Protein AF-A0A075G988-F1 (afdb_monomer_lite)

pLDDT: mean 87.22, std 14.75, range [47.44, 98.44]

Radius of gyration: 17.31 Å; chains: 1; bounding box: 49×26×54 Å

Organism: NCBI:txid1455999

Sequence (154 aa):
MVQSTDIPNKMELSAAARKSVIACVSDFACKGVKPEYGIISINLPKSISTKKITNIANGFKNACKEYDIAIIGGDTNEGKEIVFNVCIFGNSNKIVTRKGSKKGDLIFTTGPFGYTSIGLGILLGSNNKTSNFIKKICQSCNKSTSKAKIWFKK

InterPro domains:
  IPR006283 Thiamine-monophosphate kinase-like [PTHR30270] (1-131)
  IPR016188 PurM-like, N-terminal domain [PF00586] (8-90)
  IPR036921 PurM-like, N-terminal domain superfamily [G3DSA:3.30.1330.10] (1-96)
  IPR036921 PurM-like, N-terminal domain superfamily [SSF55326] (4-90)

Structure (mmCIF, N/CA/C/O backbone):
data_AF-A0A075G988-F1
#
_entry.id   AF-A0A075G988-F1
#
loop_
_atom_site.group_PDB
_atom_site.id
_atom_site.type_symbol
_atom_site.label_atom_id
_atom_site.label_alt_id
_atom_site.label_comp_id
_atom_site.label_asym_id
_atom_site.label_entity_id
_atom_site.label_seq_id
_atom_site.pdbx_PDB_ins_code
_atom_site.Cartn_x
_atom_site.Cartn_y
_atom_site.Cartn_z
_atom_site.occupancy
_atom_site.B_iso_or_equiv
_atom_site.auth_seq_id
_atom_site.auth_comp_id
_atom_site.auth_asym_id
_atom_site.auth_atom_id
_atom_site.pdbx_PDB_model_num
ATOM 1 N N . MET A 1 1 ? 1.637 7.886 -4.510 1.00 92.19 1 MET A N 1
ATOM 2 C CA . MET A 1 1 ? 3.077 7.616 -4.321 1.00 92.19 1 MET A CA 1
ATOM 3 C C . MET A 1 1 ? 3.783 7.916 -5.627 1.00 92.19 1 MET A C 1
ATOM 5 O O . MET A 1 1 ? 3.378 7.356 -6.639 1.00 92.19 1 MET A O 1
ATOM 9 N N . VAL A 1 2 ? 4.775 8.796 -5.620 1.00 96.88 2 VAL A N 1
ATOM 10 C CA . VAL A 1 2 ? 5.507 9.270 -6.804 1.00 96.88 2 VAL A CA 1
ATOM 11 C C . VAL A 1 2 ? 6.966 8.816 -6.705 1.00 96.88 2 VAL A C 1
ATOM 13 O O . VAL A 1 2 ? 7.550 8.845 -5.622 1.00 96.88 2 VAL A O 1
ATOM 16 N N . GLN A 1 3 ? 7.551 8.347 -7.810 1.00 95.69 3 GLN A N 1
ATOM 17 C CA . GLN A 1 3 ? 8.891 7.752 -7.823 1.00 95.69 3 GLN A CA 1
ATOM 18 C C . GLN A 1 3 ? 9.955 8.688 -7.258 1.00 95.69 3 GLN A C 1
ATOM 20 O O . GLN A 1 3 ? 10.698 8.288 -6.364 1.00 95.69 3 GLN A O 1
ATOM 25 N N . SER A 1 4 ? 10.015 9.916 -7.762 1.00 94.56 4 SER A N 1
ATOM 26 C CA . SER A 1 4 ? 11.025 10.908 -7.389 1.00 94.56 4 SER A CA 1
ATOM 27 C C . SER A 1 4 ? 10.966 11.338 -5.920 1.00 94.56 4 SER A C 1
ATOM 29 O O . SER A 1 4 ? 12.002 11.684 -5.356 1.00 94.56 4 SER A O 1
ATOM 31 N N . THR A 1 5 ? 9.792 11.292 -5.283 1.00 93.25 5 THR A N 1
ATOM 32 C CA . THR A 1 5 ? 9.605 11.778 -3.904 1.00 93.25 5 THR A CA 1
ATOM 33 C C . THR A 1 5 ? 9.561 10.662 -2.865 1.00 93.25 5 THR 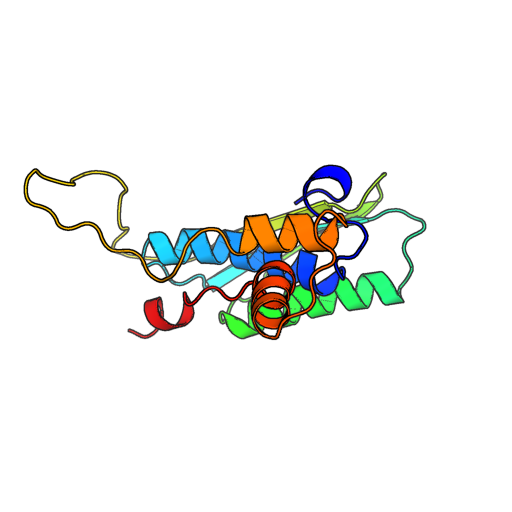A C 1
ATOM 35 O O . THR A 1 5 ? 10.080 10.824 -1.762 1.00 93.25 5 THR A O 1
ATOM 38 N N . ASP A 1 6 ? 8.949 9.521 -3.190 1.00 93.00 6 ASP A N 1
ATOM 39 C CA . ASP A 1 6 ? 8.553 8.520 -2.193 1.00 93.00 6 ASP A CA 1
ATOM 40 C C . ASP A 1 6 ? 9.318 7.193 -2.293 1.00 93.00 6 ASP A C 1
ATOM 42 O O . ASP A 1 6 ? 9.222 6.366 -1.372 1.00 93.00 6 ASP A O 1
ATOM 46 N N . ILE A 1 7 ? 10.035 6.961 -3.402 1.00 93.25 7 ILE A N 1
ATOM 47 C CA . ILE A 1 7 ? 10.700 5.690 -3.722 1.00 93.25 7 ILE A CA 1
ATOM 48 C C . ILE A 1 7 ? 12.223 5.901 -3.790 1.00 93.25 7 ILE A C 1
ATOM 50 O O . ILE A 1 7 ? 12.755 6.270 -4.835 1.00 93.25 7 ILE A O 1
ATOM 54 N N . PRO A 1 8 ? 12.965 5.631 -2.699 1.00 90.38 8 PRO A N 1
ATOM 55 C CA . PRO A 1 8 ? 14.424 5.700 -2.716 1.00 90.38 8 PRO A CA 1
ATOM 56 C C . PRO A 1 8 ? 15.031 4.750 -3.757 1.00 90.38 8 PRO A C 1
ATOM 58 O O . PRO A 1 8 ? 14.548 3.634 -3.925 1.00 90.38 8 PRO A O 1
ATOM 61 N N . ASN A 1 9 ? 16.158 5.125 -4.370 1.00 84.94 9 ASN A N 1
ATOM 62 C CA . ASN A 1 9 ? 16.800 4.351 -5.450 1.00 84.94 9 ASN A CA 1
ATOM 63 C C . ASN A 1 9 ? 17.099 2.877 -5.110 1.00 84.94 9 ASN A C 1
ATOM 65 O O . ASN A 1 9 ? 17.139 2.036 -6.003 1.00 84.94 9 ASN A O 1
ATOM 69 N N . LYS A 1 10 ? 17.324 2.559 -3.828 1.00 86.19 10 LYS A N 1
ATOM 70 C CA . LYS A 1 10 ? 17.601 1.192 -3.345 1.00 86.19 10 LYS A CA 1
ATOM 71 C C . LYS A 1 10 ? 16.341 0.416 -2.930 1.00 86.19 10 LYS A C 1
ATOM 73 O O . LYS A 1 10 ? 16.456 -0.702 -2.433 1.00 86.19 10 LYS A O 1
ATOM 78 N N . MET A 1 11 ? 15.154 1.010 -3.048 1.00 89.00 11 MET A N 1
ATOM 79 C CA . MET A 1 11 ? 13.888 0.361 -2.712 1.00 89.00 11 MET A CA 1
ATOM 80 C C . MET A 1 11 ? 13.392 -0.474 -3.897 1.00 89.00 11 MET A C 1
ATOM 82 O O . MET A 1 11 ? 13.236 0.021 -5.010 1.00 89.00 11 MET A O 1
ATOM 86 N N . GLU A 1 12 ? 13.082 -1.741 -3.634 1.00 92.44 12 GLU A N 1
ATOM 87 C CA . GLU A 1 12 ? 12.439 -2.619 -4.612 1.00 92.44 12 GLU A CA 1
ATOM 88 C C . GLU A 1 12 ? 11.036 -2.117 -4.985 1.00 92.44 12 GLU A C 1
ATOM 90 O O . GLU A 1 12 ? 10.253 -1.706 -4.127 1.00 92.44 12 GLU A O 1
ATOM 95 N N . LEU A 1 13 ? 10.663 -2.213 -6.263 1.00 95.69 13 LEU A N 1
ATOM 96 C CA . LEU A 1 13 ? 9.370 -1.699 -6.730 1.00 95.69 13 LEU A CA 1
ATOM 97 C C . LEU A 1 13 ? 8.167 -2.471 -6.157 1.00 95.69 13 LEU A C 1
ATOM 99 O O . LEU A 1 13 ? 7.128 -1.864 -5.909 1.00 95.69 13 LEU A O 1
ATOM 103 N N . SER A 1 14 ? 8.299 -3.773 -5.864 1.00 96.00 14 SER A N 1
ATOM 104 C CA . SER A 1 14 ? 7.272 -4.516 -5.104 1.00 96.00 14 SER A CA 1
ATOM 105 C C . SER A 1 14 ? 7.085 -3.969 -3.696 1.00 96.00 14 SER A C 1
ATOM 107 O O . SER A 1 14 ? 5.957 -3.941 -3.202 1.00 96.00 14 SER A O 1
ATOM 109 N N . ALA A 1 15 ? 8.166 -3.539 -3.039 1.00 93.81 15 ALA A N 1
ATOM 110 C CA . ALA A 1 15 ? 8.102 -2.938 -1.714 1.00 9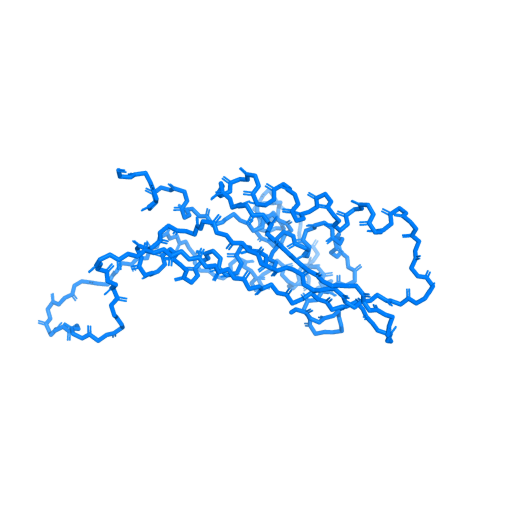3.81 15 ALA A CA 1
ATOM 111 C C . ALA A 1 15 ? 7.386 -1.585 -1.768 1.00 93.81 15 ALA A C 1
ATOM 113 O O . ALA A 1 15 ? 6.514 -1.332 -0.937 1.00 93.81 15 ALA A O 1
ATOM 114 N N . ALA A 1 16 ? 7.680 -0.759 -2.776 1.00 95.44 16 ALA A N 1
ATOM 115 C CA . ALA A 1 16 ? 6.979 0.503 -3.004 1.00 95.44 16 ALA A CA 1
ATOM 116 C C . ALA A 1 16 ? 5.479 0.289 -3.291 1.00 95.44 16 ALA A C 1
ATOM 118 O O . ALA A 1 16 ? 4.628 0.898 -2.638 1.00 95.44 16 ALA A O 1
ATOM 119 N N . ALA A 1 17 ? 5.140 -0.644 -4.186 1.00 97.25 17 ALA A N 1
ATOM 120 C CA . ALA A 1 17 ? 3.754 -1.005 -4.490 1.00 97.25 17 ALA A CA 1
ATOM 121 C C . ALA A 1 17 ? 3.015 -1.498 -3.236 1.00 97.25 17 ALA A C 1
ATOM 123 O O . ALA A 1 17 ? 1.961 -0.970 -2.877 1.00 97.25 17 ALA A O 1
ATOM 124 N N . ARG A 1 18 ? 3.616 -2.424 -2.479 1.00 96.31 18 ARG A N 1
ATOM 125 C CA . ARG A 1 18 ? 3.087 -2.886 -1.188 1.00 96.31 18 ARG A CA 1
ATOM 126 C C . ARG A 1 18 ? 2.875 -1.727 -0.211 1.00 96.31 18 ARG A C 1
ATOM 128 O O . ARG A 1 18 ? 1.824 -1.646 0.419 1.00 96.31 18 ARG A O 1
ATOM 135 N N . LYS A 1 19 ? 3.857 -0.835 -0.075 1.00 94.62 19 LYS A N 1
ATOM 136 C CA . LYS A 1 19 ? 3.800 0.317 0.832 1.00 94.62 19 LYS A CA 1
ATOM 137 C C . LYS A 1 19 ? 2.646 1.255 0.478 1.00 94.62 19 LYS A C 1
ATOM 139 O O . LYS A 1 19 ? 1.992 1.738 1.396 1.00 94.62 19 LYS A O 1
ATOM 144 N N . SER A 1 20 ? 2.354 1.471 -0.806 1.00 96.81 20 SER A N 1
ATOM 145 C CA . SER A 1 20 ? 1.220 2.313 -1.218 1.00 96.81 20 SER A CA 1
ATOM 146 C C . SER A 1 20 ? -0.141 1.748 -0.789 1.00 96.81 20 SER A C 1
ATOM 148 O O . SER A 1 20 ? -0.965 2.501 -0.285 1.00 96.81 20 SER A O 1
ATOM 150 N N . VAL A 1 21 ? -0.343 0.426 -0.855 1.00 96.94 21 VAL A N 1
ATOM 151 C CA . VAL A 1 21 ? -1.555 -0.226 -0.318 1.00 96.94 21 VAL A CA 1
ATOM 152 C C . VAL A 1 21 ? -1.597 -0.123 1.204 1.00 96.94 21 VAL A C 1
ATOM 154 O O . VAL A 1 21 ? -2.615 0.240 1.785 1.00 96.94 21 VAL A O 1
ATOM 157 N N . ILE A 1 22 ? -0.476 -0.409 1.868 1.00 94.38 22 ILE A N 1
ATOM 158 C CA . ILE A 1 22 ? -0.406 -0.431 3.334 1.00 94.38 22 ILE A CA 1
ATOM 159 C C . ILE A 1 22 ? -0.613 0.956 3.945 1.00 94.38 22 ILE A C 1
ATOM 161 O O . ILE A 1 22 ? -1.177 1.046 5.034 1.00 94.38 22 ILE A O 1
ATOM 165 N N . ALA A 1 23 ? -0.206 2.023 3.254 1.00 94.38 23 ALA A N 1
ATOM 166 C CA . ALA A 1 23 ? -0.496 3.393 3.661 1.00 94.38 23 ALA A CA 1
ATOM 167 C C . ALA A 1 23 ? -2.013 3.621 3.783 1.00 94.38 23 ALA A C 1
ATOM 169 O O . ALA A 1 23 ? -2.484 3.970 4.862 1.00 94.38 23 ALA A O 1
ATOM 170 N N . CYS A 1 24 ? -2.781 3.294 2.740 1.00 96.12 24 CYS A N 1
ATOM 171 C CA . CYS A 1 24 ? -4.242 3.383 2.768 1.00 96.12 24 CYS A CA 1
ATOM 172 C C . CYS A 1 24 ? -4.861 2.447 3.825 1.00 96.12 24 CYS A C 1
ATOM 174 O O . CYS A 1 24 ? -5.751 2.848 4.569 1.00 96.12 24 CYS A O 1
ATOM 176 N N . VAL A 1 25 ? -4.358 1.214 3.970 1.00 95.62 25 VAL A N 1
ATOM 177 C CA . VAL A 1 25 ? -4.817 0.285 5.024 1.00 95.62 25 VAL A CA 1
ATOM 178 C C . VAL A 1 25 ? -4.587 0.853 6.427 1.00 95.62 25 VAL A C 1
ATOM 180 O O . VAL A 1 25 ? -5.398 0.627 7.325 1.00 95.62 25 VAL A O 1
ATOM 183 N N . SER A 1 26 ? -3.493 1.583 6.646 1.00 93.12 26 SER A N 1
ATOM 184 C CA . SER A 1 26 ? -3.209 2.216 7.936 1.00 93.12 26 SER A CA 1
ATOM 185 C C . SER A 1 26 ? -4.247 3.281 8.287 1.00 93.12 26 SER A C 1
ATOM 187 O O . SER A 1 26 ? -4.619 3.396 9.456 1.00 93.12 26 SER A O 1
ATOM 189 N N . ASP A 1 27 ? -4.746 4.025 7.298 1.00 94.19 27 ASP A N 1
ATOM 190 C CA . ASP A 1 27 ? -5.825 4.990 7.514 1.00 94.19 27 ASP A CA 1
ATOM 191 C C . ASP A 1 27 ? -7.112 4.283 7.947 1.00 94.19 27 ASP A C 1
ATOM 193 O O . ASP A 1 27 ? -7.730 4.684 8.932 1.00 94.19 27 ASP A O 1
ATOM 197 N N . PHE A 1 28 ? -7.457 3.171 7.296 1.00 94.75 28 PHE A N 1
ATOM 198 C CA . PHE A 1 28 ? -8.589 2.315 7.673 1.00 94.75 28 PHE A CA 1
ATOM 199 C C . PHE A 1 28 ? -8.442 1.732 9.087 1.00 94.75 28 PHE A C 1
ATOM 201 O O . PHE A 1 28 ? -9.376 1.787 9.893 1.00 94.75 28 PHE A O 1
ATOM 208 N N . ALA A 1 29 ? -7.245 1.257 9.440 1.00 92.44 29 ALA A N 1
ATOM 209 C CA . ALA A 1 29 ? -6.951 0.706 10.761 1.00 92.44 29 ALA A CA 1
ATOM 210 C C . ALA A 1 29 ? -7.168 1.736 11.879 1.00 92.44 29 ALA A C 1
ATOM 212 O O . ALA A 1 29 ? -7.821 1.437 12.877 1.00 92.44 29 ALA A O 1
ATOM 213 N N . CYS A 1 30 ? -6.706 2.975 11.682 1.00 91.31 30 CYS A N 1
ATOM 214 C CA . CYS A 1 30 ? -6.918 4.079 12.625 1.00 91.31 30 CYS A CA 1
ATOM 215 C C . CYS A 1 30 ? -8.399 4.460 12.794 1.00 91.31 30 CYS A C 1
ATOM 217 O O . CYS A 1 30 ? -8.756 5.134 13.761 1.00 91.31 30 CYS A O 1
ATOM 219 N N . LYS A 1 31 ? -9.261 4.067 11.851 1.00 93.38 31 LYS A N 1
ATOM 220 C CA . LYS A 1 31 ? -10.711 4.294 11.894 1.00 93.38 31 LYS A CA 1
ATOM 221 C C . LYS A 1 31 ? -11.500 3.106 12.429 1.00 93.38 31 LYS A C 1
ATOM 223 O O . LYS A 1 31 ? -12.697 3.262 12.671 1.00 93.38 31 LYS A O 1
ATOM 228 N N . GLY A 1 32 ? -10.844 1.965 12.647 1.00 91.38 32 GLY A N 1
ATOM 229 C CA . GLY A 1 32 ? -11.502 0.713 13.012 1.00 91.38 32 GLY A CA 1
ATOM 230 C C . GLY A 1 32 ? -12.391 0.165 11.894 1.00 91.38 32 GLY A C 1
ATOM 231 O O . GLY A 1 32 ? -13.375 -0.504 12.187 1.00 91.38 32 GLY A O 1
ATOM 232 N N . VAL A 1 33 ? -12.079 0.481 10.634 1.00 93.94 33 VAL A N 1
ATOM 233 C CA . VAL A 1 33 ? -12.855 0.063 9.457 1.00 93.94 33 VAL A CA 1
ATOM 234 C C . VAL A 1 33 ? -12.056 -0.981 8.696 1.00 93.94 33 VAL A C 1
ATOM 236 O O . VAL A 1 33 ? -10.891 -0.741 8.387 1.00 93.94 33 VAL A O 1
ATOM 239 N N . LYS A 1 34 ? -12.663 -2.126 8.378 1.00 93.75 34 LYS A N 1
ATOM 240 C CA . LYS A 1 34 ? -12.016 -3.141 7.541 1.00 93.75 34 LYS A CA 1
ATOM 241 C C . LYS A 1 34 ? -12.034 -2.677 6.074 1.00 93.75 34 LYS A C 1
ATOM 243 O O . LYS A 1 34 ? -13.102 -2.326 5.579 1.00 93.75 34 LYS A O 1
ATOM 248 N N . PRO A 1 35 ? -10.886 -2.639 5.377 1.00 96.00 35 PRO A N 1
ATOM 249 C CA . PRO A 1 35 ? -10.869 -2.402 3.939 1.00 96.00 35 PRO A CA 1
ATOM 250 C C . PRO A 1 35 ? -11.381 -3.645 3.197 1.00 96.00 35 PRO A C 1
ATOM 252 O O . PRO A 1 35 ? -11.086 -4.767 3.603 1.00 96.00 35 PRO A O 1
ATOM 255 N N . GLU A 1 36 ? -12.124 -3.449 2.112 1.00 97.00 36 GLU A N 1
ATOM 256 C CA . GLU A 1 36 ? -12.769 -4.532 1.349 1.00 97.00 36 GLU A CA 1
ATOM 257 C C . GLU A 1 36 ? -12.407 -4.487 -0.136 1.00 97.00 36 GLU A C 1
ATOM 259 O O . GLU A 1 36 ? -12.080 -5.514 -0.729 1.00 97.00 36 GLU A O 1
ATOM 264 N N . TYR A 1 37 ? -12.406 -3.293 -0.735 1.00 98.25 37 TYR A N 1
ATOM 265 C CA . TYR A 1 37 ? -12.184 -3.116 -2.169 1.00 98.25 37 TYR A CA 1
ATOM 266 C C . TYR A 1 37 ? -11.090 -2.094 -2.443 1.00 98.25 37 TYR A C 1
ATOM 268 O O . TYR A 1 37 ? -10.847 -1.203 -1.631 1.00 98.25 37 TYR A O 1
ATOM 276 N N . GLY A 1 38 ? -10.447 -2.183 -3.603 1.00 97.75 38 GLY A N 1
ATOM 277 C CA . GLY A 1 38 ? -9.475 -1.190 -4.039 1.00 97.75 38 GLY A CA 1
ATOM 278 C C . GLY A 1 38 ? -9.476 -0.951 -5.543 1.00 97.75 38 GLY A C 1
ATOM 279 O O . GLY A 1 38 ? -9.789 -1.841 -6.333 1.00 97.75 38 GLY A O 1
ATOM 280 N N . ILE A 1 39 ? -9.093 0.264 -5.923 1.00 98.44 39 ILE A N 1
ATOM 281 C CA . ILE A 1 39 ? -8.800 0.669 -7.298 1.00 98.44 39 ILE A CA 1
ATOM 282 C C . ILE A 1 39 ? -7.345 1.125 -7.340 1.00 98.44 39 ILE A C 1
ATOM 284 O O . ILE A 1 39 ? -6.913 1.918 -6.497 1.00 98.44 39 ILE A O 1
ATOM 288 N N . ILE A 1 40 ? -6.583 0.611 -8.305 1.00 98.44 40 ILE A N 1
ATOM 289 C CA . ILE A 1 40 ? -5.161 0.932 -8.451 1.00 98.44 40 ILE A CA 1
ATOM 290 C C . ILE A 1 40 ? -4.911 1.474 -9.850 1.00 98.44 40 ILE A C 1
ATOM 292 O O . ILE A 1 40 ? -4.994 0.736 -10.827 1.00 98.44 40 ILE A O 1
ATOM 296 N N . SER A 1 41 ? -4.543 2.747 -9.936 1.00 98.06 41 SER A N 1
ATOM 297 C CA . SER A 1 41 ? -4.067 3.348 -11.180 1.00 98.06 41 SER A CA 1
ATOM 298 C C . SER A 1 41 ? -2.559 3.528 -11.121 1.00 98.06 41 SER A C 1
ATOM 300 O O . SER A 1 41 ? -2.012 3.990 -10.113 1.00 98.06 41 SER A O 1
ATOM 302 N N . ILE A 1 42 ? -1.876 3.167 -12.201 1.00 98.00 42 ILE A N 1
ATOM 303 C CA . ILE A 1 42 ? -0.425 3.285 -12.308 1.00 98.00 42 ILE A CA 1
ATOM 304 C C . ILE A 1 42 ? -0.040 4.144 -13.502 1.00 98.00 42 ILE A C 1
ATOM 306 O O . ILE A 1 42 ? -0.618 4.037 -14.579 1.00 98.00 42 ILE A O 1
ATOM 310 N N . ASN A 1 43 ? 0.973 4.977 -13.305 1.00 98.25 43 ASN A N 1
ATOM 311 C CA . ASN A 1 43 ? 1.685 5.634 -14.387 1.00 98.25 43 ASN A CA 1
ATOM 312 C C . ASN A 1 43 ? 3.051 4.972 -14.536 1.00 98.25 43 ASN A C 1
ATOM 314 O O . ASN A 1 43 ? 3.736 4.765 -13.531 1.00 98.25 43 ASN A O 1
ATOM 318 N N . LEU A 1 44 ? 3.446 4.636 -15.759 1.00 98.06 44 LEU A N 1
ATOM 319 C CA . LEU A 1 44 ? 4.672 3.906 -16.050 1.00 98.06 44 LEU A CA 1
ATOM 320 C C . LEU A 1 44 ? 5.475 4.601 -17.161 1.00 98.06 44 LEU A C 1
ATOM 322 O O . LEU A 1 44 ? 4.904 4.997 -18.175 1.00 98.06 44 LEU A O 1
ATOM 326 N N . PRO A 1 45 ? 6.808 4.707 -17.032 1.00 97.31 45 PRO A N 1
ATOM 327 C CA . PRO A 1 45 ? 7.662 5.106 -18.144 1.00 97.31 45 PRO A CA 1
ATOM 328 C C . PRO A 1 45 ? 7.616 4.099 -19.284 1.00 97.31 45 PRO A C 1
ATOM 330 O O . PRO A 1 45 ? 7.698 2.897 -19.041 1.00 97.31 45 PRO A O 1
ATOM 333 N N . LYS A 1 46 ? 7.618 4.580 -20.530 1.00 96.31 46 LYS A N 1
ATOM 334 C CA . LYS A 1 46 ? 7.691 3.725 -21.727 1.00 96.31 46 LYS A CA 1
ATOM 335 C C . LYS A 1 46 ? 8.896 2.777 -21.730 1.00 96.31 46 LYS A C 1
ATOM 337 O O . LYS A 1 46 ? 8.842 1.689 -22.288 1.00 96.31 46 LYS A O 1
ATOM 342 N N . SER A 1 47 ? 9.989 3.187 -21.088 1.00 96.12 47 SER A N 1
ATOM 343 C CA . SER A 1 47 ? 11.226 2.412 -20.955 1.00 96.12 47 SER A CA 1
ATOM 344 C C . SER A 1 47 ? 11.185 1.342 -19.857 1.00 96.12 47 SER A C 1
ATOM 346 O O . SER A 1 47 ? 12.177 0.634 -19.653 1.00 96.12 47 SER A O 1
ATOM 348 N N . ILE A 1 48 ? 10.087 1.221 -19.100 1.00 96.69 48 ILE A N 1
ATOM 349 C CA . ILE A 1 48 ? 10.004 0.248 -18.013 1.00 96.69 48 ILE A CA 1
ATOM 350 C C . ILE A 1 48 ? 9.992 -1.182 -18.568 1.00 96.69 48 ILE A C 1
ATOM 352 O O . ILE A 1 48 ? 9.288 -1.507 -19.518 1.00 96.69 48 ILE A O 1
ATOM 356 N N . SER A 1 49 ? 10.767 -2.072 -17.948 1.00 97.25 49 SER A N 1
ATOM 357 C CA . SER A 1 49 ? 10.806 -3.471 -18.368 1.00 97.25 49 SER A CA 1
ATOM 358 C C . SER A 1 49 ? 9.623 -4.270 -17.823 1.00 97.25 49 SER A C 1
ATOM 360 O O . SER A 1 49 ? 9.177 -4.057 -16.692 1.00 97.25 49 SER A O 1
ATOM 362 N N . THR A 1 50 ? 9.195 -5.292 -18.566 1.00 96.56 50 THR A N 1
ATOM 363 C CA . THR A 1 50 ? 8.140 -6.229 -18.140 1.00 96.56 50 THR A CA 1
ATOM 364 C C . THR A 1 50 ? 8.447 -6.857 -16.782 1.00 96.56 50 THR A C 1
ATOM 366 O O . THR A 1 50 ? 7.571 -6.956 -15.931 1.00 96.56 50 THR A O 1
ATOM 369 N N . LYS A 1 51 ? 9.720 -7.181 -16.510 1.00 97.56 51 LYS A N 1
ATOM 370 C CA . LYS A 1 51 ? 10.160 -7.703 -15.205 1.00 97.56 51 LYS A CA 1
ATOM 371 C C . LYS A 1 51 ? 9.840 -6.741 -14.053 1.00 97.56 51 LYS A C 1
ATOM 373 O O . LYS A 1 51 ? 9.412 -7.186 -12.988 1.00 97.56 51 LYS A O 1
ATOM 378 N N . LYS A 1 52 ? 10.042 -5.432 -14.245 1.00 96.81 52 LYS A N 1
ATOM 379 C CA . LYS A 1 52 ? 9.701 -4.410 -13.242 1.00 96.81 52 LYS A CA 1
ATOM 380 C C . LYS A 1 52 ? 8.186 -4.286 -13.072 1.00 96.81 52 LYS A C 1
ATOM 382 O O . LYS A 1 52 ? 7.731 -4.212 -11.935 1.00 96.81 52 LYS A O 1
ATOM 387 N N . ILE A 1 53 ? 7.417 -4.352 -14.160 1.00 97.38 53 ILE A N 1
ATOM 388 C CA . ILE A 1 53 ? 5.944 -4.358 -14.112 1.00 97.38 53 ILE A CA 1
ATOM 389 C C . ILE A 1 53 ? 5.436 -5.557 -13.299 1.00 97.38 53 ILE A C 1
ATOM 391 O O . ILE A 1 53 ? 4.649 -5.386 -12.370 1.00 97.38 53 ILE A O 1
ATOM 395 N N . THR A 1 54 ? 5.939 -6.766 -13.565 1.00 97.56 54 THR A N 1
ATOM 396 C CA . THR A 1 54 ? 5.578 -7.969 -12.797 1.00 97.56 54 THR A CA 1
ATOM 397 C C . THR A 1 54 ? 5.949 -7.834 -11.317 1.00 97.56 54 THR A C 1
ATOM 399 O O . THR A 1 54 ? 5.186 -8.248 -10.447 1.00 97.56 54 THR A O 1
ATOM 402 N N . ASN A 1 55 ? 7.098 -7.223 -11.007 1.00 97.31 55 ASN A N 1
ATOM 403 C CA . ASN A 1 55 ? 7.530 -6.951 -9.632 1.00 97.31 55 ASN A CA 1
ATOM 404 C C . ASN A 1 55 ? 6.534 -6.009 -8.913 1.00 97.31 55 ASN A C 1
ATOM 406 O O . ASN A 1 55 ? 6.070 -6.329 -7.818 1.00 97.31 55 ASN A O 1
ATOM 410 N N . ILE A 1 56 ? 6.111 -4.920 -9.566 1.00 97.88 56 ILE A N 1
ATOM 411 C CA . ILE A 1 56 ? 5.069 -4.001 -9.068 1.00 97.88 56 ILE A CA 1
ATOM 412 C C . ILE A 1 56 ? 3.751 -4.748 -8.814 1.00 97.88 56 ILE A C 1
ATOM 414 O O . ILE A 1 56 ? 3.217 -4.700 -7.703 1.00 97.88 56 ILE A O 1
ATOM 418 N N . ALA A 1 57 ? 3.257 -5.490 -9.810 1.00 97.56 57 ALA A N 1
ATOM 419 C CA . ALA A 1 57 ? 1.999 -6.233 -9.724 1.00 97.56 57 ALA A CA 1
ATOM 420 C C . ALA A 1 57 ? 2.005 -7.257 -8.577 1.00 97.56 57 ALA A C 1
ATOM 422 O O . ALA A 1 57 ? 1.033 -7.364 -7.829 1.00 97.56 57 ALA A O 1
ATOM 423 N N . ASN A 1 58 ? 3.123 -7.959 -8.372 1.00 96.94 58 ASN A N 1
ATOM 424 C CA . ASN A 1 58 ? 3.296 -8.870 -7.241 1.00 96.94 58 ASN A CA 1
ATOM 425 C C . ASN A 1 58 ? 3.261 -8.138 -5.893 1.00 96.94 58 ASN A C 1
ATOM 427 O O . ASN A 1 58 ? 2.692 -8.657 -4.933 1.00 96.94 58 ASN A O 1
ATOM 431 N N . GLY A 1 59 ? 3.833 -6.934 -5.811 1.00 96.81 59 GLY A N 1
ATOM 432 C CA . GLY A 1 59 ? 3.754 -6.083 -4.622 1.00 96.81 59 GLY A CA 1
ATOM 433 C C . GLY A 1 59 ? 2.312 -5.742 -4.245 1.00 96.81 59 GLY A C 1
ATOM 434 O O . GLY A 1 59 ? 1.909 -5.969 -3.100 1.00 96.81 59 GLY A O 1
ATOM 435 N N . PHE A 1 60 ? 1.516 -5.284 -5.217 1.00 97.75 60 PHE A N 1
ATOM 436 C CA . PHE A 1 60 ? 0.086 -5.024 -5.029 1.00 97.75 60 PHE A CA 1
ATOM 437 C C . PHE A 1 60 ? -0.682 -6.285 -4.647 1.00 97.75 60 PHE A C 1
ATOM 439 O O . PHE A 1 60 ? -1.362 -6.295 -3.622 1.00 97.75 60 PHE A O 1
ATOM 446 N N . LYS A 1 61 ? -0.527 -7.369 -5.416 1.00 96.81 61 LYS A N 1
ATOM 447 C CA . LYS A 1 61 ? -1.209 -8.650 -5.184 1.00 96.81 61 LYS A CA 1
ATOM 448 C C . LYS A 1 61 ? -0.959 -9.176 -3.776 1.00 96.81 61 LYS A C 1
ATOM 450 O O . LYS A 1 61 ? -1.900 -9.552 -3.085 1.00 96.81 61 LYS A O 1
ATOM 455 N N . ASN A 1 62 ? 0.297 -9.183 -3.338 1.00 95.56 62 ASN A N 1
ATOM 456 C CA . ASN A 1 62 ? 0.662 -9.681 -2.016 1.00 95.56 62 ASN A CA 1
ATOM 457 C C . ASN A 1 62 ? 0.086 -8.804 -0.901 1.00 95.56 62 ASN A C 1
ATOM 459 O O . ASN A 1 62 ? -0.374 -9.339 0.103 1.00 95.56 62 ASN A O 1
ATOM 463 N N . ALA A 1 63 ? 0.091 -7.479 -1.067 1.00 95.19 63 ALA A N 1
ATOM 464 C CA . ALA A 1 63 ? -0.499 -6.567 -0.093 1.00 95.19 63 ALA A CA 1
ATOM 465 C C . ALA A 1 63 ? -2.025 -6.726 -0.013 1.00 95.19 63 ALA A C 1
ATOM 467 O O . ALA A 1 63 ? -2.568 -6.855 1.077 1.00 95.19 63 ALA A O 1
ATOM 468 N N . CYS A 1 64 ? -2.713 -6.785 -1.151 1.00 96.38 64 CYS A N 1
ATOM 469 C CA . CYS A 1 64 ? -4.168 -6.921 -1.186 1.00 96.38 64 CYS A CA 1
ATOM 470 C C . CYS A 1 64 ? -4.617 -8.279 -0.640 1.00 96.38 64 CYS A C 1
ATOM 472 O O . CYS A 1 64 ? -5.498 -8.327 0.210 1.00 96.38 64 CYS A O 1
ATOM 474 N N . LYS A 1 65 ? -3.930 -9.368 -1.022 1.00 95.69 65 LYS A N 1
ATOM 475 C CA . LYS A 1 65 ? -4.149 -10.704 -0.447 1.00 95.69 65 LYS A CA 1
ATOM 476 C C . LYS A 1 65 ? -3.896 -10.728 1.056 1.00 95.69 65 LYS A C 1
ATOM 478 O O . LYS A 1 65 ? -4.540 -11.477 1.776 1.00 95.69 65 LYS A O 1
ATOM 483 N N . GLU A 1 66 ? -2.930 -9.952 1.542 1.00 93.88 66 GLU A N 1
ATOM 484 C CA . GLU A 1 66 ? -2.695 -9.868 2.974 1.00 93.88 66 GLU A CA 1
ATOM 485 C C . GLU A 1 66 ? -3.915 -9.280 3.680 1.00 93.88 66 GLU A C 1
ATOM 487 O O . GLU A 1 66 ? -4.370 -9.898 4.627 1.00 93.88 66 GLU A O 1
ATOM 492 N N . TYR A 1 67 ? -4.480 -8.162 3.234 1.00 93.69 67 TYR A N 1
ATOM 493 C CA . TYR A 1 67 ? -5.582 -7.491 3.942 1.00 93.69 67 TYR A CA 1
ATOM 494 C C . TYR A 1 67 ? -6.985 -7.858 3.439 1.00 93.69 67 TYR A C 1
ATOM 496 O O . TYR A 1 67 ? -7.929 -7.146 3.761 1.00 93.69 67 TYR A O 1
ATOM 504 N N . ASP A 1 68 ? -7.119 -8.957 2.690 1.00 95.25 68 ASP A N 1
ATOM 505 C CA . ASP A 1 68 ? -8.378 -9.423 2.089 1.00 95.25 68 ASP A CA 1
ATOM 506 C C . ASP A 1 68 ? -9.085 -8.349 1.238 1.00 95.25 68 ASP A C 1
ATOM 508 O O . ASP A 1 68 ? -10.306 -8.222 1.260 1.00 95.25 68 ASP A O 1
ATOM 512 N N . ILE A 1 69 ? -8.304 -7.565 0.487 1.00 97.44 69 ILE A N 1
ATOM 513 C CA . ILE A 1 69 ? -8.808 -6.501 -0.389 1.00 97.44 69 ILE A CA 1
ATOM 514 C C . ILE A 1 69 ? -8.978 -7.044 -1.806 1.00 97.44 69 ILE A C 1
ATOM 516 O O . ILE A 1 69 ? -8.014 -7.516 -2.418 1.00 97.44 69 ILE A O 1
ATOM 520 N N . ALA A 1 70 ? -10.179 -6.917 -2.361 1.00 98.00 70 ALA A N 1
ATOM 521 C CA . ALA A 1 70 ? -10.450 -7.205 -3.762 1.00 98.00 70 ALA A CA 1
ATOM 522 C C . ALA A 1 70 ? -10.135 -5.981 -4.635 1.00 98.00 70 ALA A C 1
ATOM 524 O O . ALA A 1 70 ? -10.674 -4.895 -4.427 1.00 98.00 70 ALA A O 1
ATOM 525 N N . ILE A 1 71 ? -9.271 -6.146 -5.639 1.00 97.56 71 ILE A N 1
ATOM 526 C CA . ILE A 1 71 ? -9.040 -5.092 -6.632 1.00 97.56 71 ILE A CA 1
ATOM 527 C C . ILE A 1 71 ? -10.138 -5.171 -7.684 1.00 97.56 71 ILE A C 1
ATOM 529 O O . ILE A 1 71 ? -10.220 -6.151 -8.419 1.00 97.56 71 ILE A O 1
ATOM 533 N N . ILE A 1 72 ? -10.981 -4.143 -7.722 1.00 97.75 72 ILE A N 1
ATOM 534 C CA . ILE A 1 72 ? -12.183 -4.084 -8.569 1.00 97.75 72 ILE A CA 1
ATOM 535 C C . ILE A 1 72 ? -11.991 -3.221 -9.815 1.00 97.75 72 ILE A C 1
ATOM 537 O O . ILE A 1 72 ? -12.883 -3.128 -10.650 1.00 97.75 72 ILE A O 1
ATOM 541 N N . GLY A 1 73 ? -10.834 -2.577 -9.946 1.00 97.31 73 GLY A N 1
ATOM 542 C CA . GLY A 1 73 ? -10.539 -1.736 -11.089 1.00 97.31 73 GLY A CA 1
ATOM 543 C C . GLY A 1 73 ? -9.174 -1.082 -10.996 1.00 97.31 73 GLY A C 1
ATOM 544 O O . GLY A 1 73 ? -8.431 -1.230 -10.020 1.00 97.31 73 GLY A O 1
ATOM 545 N N . GLY A 1 74 ? -8.857 -0.336 -12.039 1.00 96.62 74 GLY A N 1
ATOM 546 C CA . GLY A 1 74 ? -7.583 0.330 -12.182 1.00 96.62 74 GLY A CA 1
ATOM 547 C C . GLY A 1 74 ? -7.382 0.816 -13.599 1.00 96.62 74 GLY A C 1
ATOM 548 O O . GLY A 1 74 ? -8.152 0.478 -14.494 1.00 96.62 74 GLY A O 1
ATOM 549 N N . ASP A 1 75 ? -6.331 1.598 -13.783 1.00 97.25 75 ASP A N 1
ATOM 550 C CA . ASP A 1 75 ? -5.933 2.082 -15.097 1.00 97.25 75 ASP A CA 1
ATOM 551 C C . ASP A 1 75 ? -4.408 2.124 -15.206 1.00 97.25 75 ASP A C 1
ATOM 553 O O . ASP A 1 75 ? -3.704 2.206 -14.194 1.00 97.25 75 ASP A O 1
ATOM 557 N N . THR A 1 76 ? -3.885 2.032 -16.422 1.00 97.06 76 THR A N 1
ATOM 558 C CA . THR A 1 76 ? -2.446 2.069 -16.692 1.00 97.06 76 THR A CA 1
ATOM 559 C C . THR A 1 76 ? -2.154 3.129 -17.735 1.00 97.06 76 THR A C 1
ATOM 561 O O . THR A 1 76 ? -2.588 3.015 -18.874 1.00 97.06 76 THR A O 1
ATOM 564 N N . ASN A 1 77 ? -1.357 4.121 -17.350 1.00 97.00 77 ASN A N 1
ATOM 565 C CA . ASN A 1 77 ? -0.965 5.228 -18.211 1.00 97.00 77 ASN A CA 1
ATOM 566 C C . ASN A 1 77 ? 0.542 5.232 -18.476 1.00 97.00 77 ASN A C 1
ATOM 568 O O . ASN A 1 77 ? 1.341 4.795 -17.643 1.00 97.00 77 ASN A O 1
ATOM 572 N N . GLU A 1 78 ? 0.927 5.753 -19.639 1.00 97.44 78 GLU A N 1
ATOM 573 C CA . GLU A 1 78 ? 2.315 6.101 -19.940 1.00 97.44 78 GLU A CA 1
ATOM 574 C C . GLU A 1 78 ? 2.629 7.502 -19.389 1.00 97.44 78 GLU A C 1
ATOM 576 O O . GLU A 1 78 ? 1.851 8.437 -19.565 1.00 97.44 78 GLU A O 1
ATOM 581 N N . GLY A 1 79 ? 3.802 7.687 -18.781 1.00 96.12 79 GLY A N 1
ATOM 582 C CA . GLY A 1 79 ? 4.290 9.026 -18.452 1.00 96.12 79 GLY A CA 1
ATOM 583 C C . GLY A 1 79 ? 5.764 9.061 -18.065 1.00 96.12 79 GLY A C 1
ATOM 584 O O . GLY A 1 79 ? 6.514 8.137 -18.349 1.00 96.12 79 GLY A O 1
ATOM 585 N N . LYS A 1 80 ? 6.214 10.149 -17.434 1.00 96.50 80 LYS A N 1
ATOM 586 C CA . LYS A 1 80 ? 7.654 10.401 -17.224 1.00 96.50 80 LYS A CA 1
ATOM 587 C C . LYS A 1 80 ? 8.286 9.555 -16.117 1.00 96.50 80 LYS A C 1
ATOM 589 O O . LYS A 1 80 ? 9.464 9.222 -16.201 1.00 96.50 80 LYS A O 1
ATOM 594 N N . GLU A 1 81 ? 7.519 9.214 -15.089 1.00 96.69 81 GLU A N 1
ATOM 595 C CA . GLU A 1 81 ? 8.004 8.477 -13.923 1.00 96.69 81 GLU A CA 1
ATOM 596 C C . GLU A 1 81 ? 6.950 7.50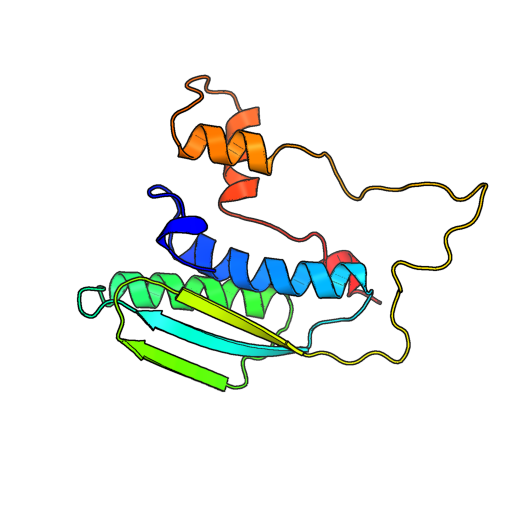5 -13.392 1.00 96.69 81 GLU A C 1
ATOM 598 O O . GLU A 1 81 ? 5.779 7.558 -13.779 1.00 96.69 81 GLU A O 1
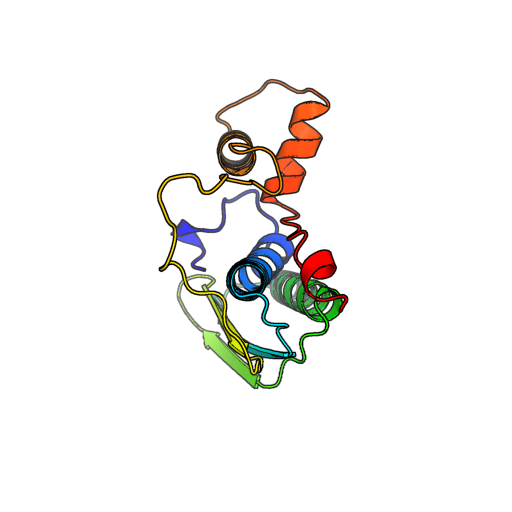ATOM 603 N N . ILE A 1 82 ? 7.366 6.603 -12.505 1.00 98.00 82 ILE A N 1
ATOM 604 C CA . ILE A 1 82 ? 6.453 5.657 -11.868 1.00 98.00 82 ILE A CA 1
ATOM 605 C C . ILE A 1 82 ? 5.574 6.399 -10.852 1.00 98.00 82 ILE A C 1
ATOM 607 O O . ILE A 1 82 ? 6.076 7.036 -9.926 1.00 98.00 82 ILE A O 1
ATOM 611 N N . VAL A 1 83 ? 4.255 6.270 -10.982 1.00 98.25 83 VAL A N 1
ATOM 612 C CA . VAL A 1 83 ? 3.292 6.785 -9.996 1.00 98.25 83 VAL A CA 1
ATOM 613 C C . VAL A 1 83 ? 2.311 5.684 -9.638 1.00 98.25 83 VAL A C 1
ATOM 615 O O . VA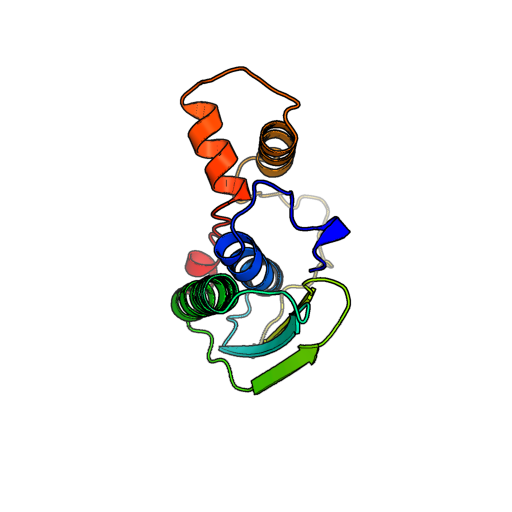L A 1 83 ? 1.759 5.030 -10.518 1.00 98.25 83 VAL A O 1
ATOM 618 N N . PHE A 1 84 ? 2.077 5.491 -8.342 1.00 98.19 84 PHE A N 1
ATOM 619 C CA . PHE A 1 84 ? 1.026 4.618 -7.827 1.00 98.19 84 PHE A CA 1
ATOM 620 C C . PHE A 1 84 ? -0.062 5.465 -7.181 1.00 98.19 84 PHE A C 1
ATOM 622 O O . PHE A 1 84 ? 0.193 6.168 -6.193 1.00 98.19 84 PHE A O 1
ATOM 629 N N . ASN A 1 85 ? -1.270 5.365 -7.719 1.00 98.06 85 ASN A N 1
ATOM 630 C CA . ASN A 1 85 ? -2.481 5.889 -7.119 1.00 98.06 85 ASN A CA 1
ATOM 631 C C . ASN A 1 85 ? -3.318 4.715 -6.607 1.00 98.06 85 ASN A C 1
ATOM 633 O O . ASN A 1 85 ? -3.742 3.865 -7.387 1.00 98.06 85 ASN A O 1
ATOM 637 N N . VAL A 1 86 ? -3.520 4.657 -5.294 1.00 98.25 86 VAL A N 1
ATOM 638 C CA . VAL A 1 86 ? -4.266 3.583 -4.639 1.00 98.25 86 VAL A CA 1
ATOM 639 C C . VAL A 1 86 ? -5.445 4.206 -3.917 1.00 98.25 86 VAL A C 1
ATOM 641 O O . VAL A 1 86 ? -5.270 5.070 -3.061 1.00 98.25 86 VAL A O 1
ATOM 644 N N . CYS A 1 87 ? -6.641 3.746 -4.254 1.00 98.12 87 CYS A N 1
ATOM 645 C CA . CYS A 1 87 ? -7.870 4.080 -3.557 1.00 98.12 87 CYS A CA 1
ATOM 646 C C . CYS A 1 87 ? -8.436 2.800 -2.941 1.00 98.12 87 CYS A C 1
ATOM 648 O O . CYS A 1 87 ? -8.473 1.768 -3.608 1.00 98.12 87 CYS A O 1
ATOM 650 N N . ILE A 1 88 ? -8.840 2.846 -1.672 1.00 97.81 88 ILE A N 1
ATOM 651 C CA . ILE A 1 88 ? -9.409 1.703 -0.948 1.00 97.81 88 ILE A CA 1
ATOM 652 C C . ILE A 1 88 ? -10.765 2.109 -0.383 1.00 97.81 88 ILE A C 1
ATOM 654 O O . ILE A 1 88 ? -10.935 3.227 0.103 1.00 97.81 88 ILE A O 1
ATOM 658 N N . PHE A 1 89 ? -11.701 1.170 -0.413 1.00 97.19 89 PHE A N 1
ATOM 659 C CA . PHE A 1 89 ? -13.061 1.301 0.081 1.00 97.19 89 PHE A CA 1
ATOM 660 C C . PHE A 1 89 ? -13.346 0.215 1.116 1.00 97.19 89 PHE A C 1
ATOM 662 O O . PHE A 1 89 ? -12.781 -0.879 1.079 1.00 97.19 89 PHE A O 1
ATOM 669 N N . GLY A 1 90 ? -14.257 0.516 2.027 1.00 95.06 90 GLY A N 1
ATOM 670 C CA . GLY A 1 90 ? -14.787 -0.415 3.013 1.00 95.06 90 GLY A CA 1
ATOM 671 C C . GLY A 1 90 ? -15.963 0.233 3.726 1.00 95.06 90 GLY A C 1
ATOM 672 O O . GLY A 1 90 ? -16.143 1.452 3.645 1.00 95.06 90 GLY A O 1
ATOM 673 N N . ASN A 1 91 ? -16.766 -0.574 4.404 1.00 94.19 91 ASN A N 1
ATOM 674 C CA . ASN A 1 91 ? -17.963 -0.103 5.084 1.00 94.19 91 ASN A CA 1
ATOM 675 C C . ASN A 1 91 ? -17.822 -0.225 6.607 1.00 94.19 91 ASN A C 1
ATOM 677 O O . ASN A 1 91 ? -17.127 -1.100 7.124 1.00 94.19 91 ASN A O 1
ATOM 681 N N . SER A 1 92 ? -18.488 0.659 7.346 1.00 94.44 92 SER A N 1
ATOM 682 C CA . SER A 1 92 ? -18.644 0.520 8.792 1.00 94.44 92 SER A CA 1
ATOM 683 C C . SER A 1 92 ? -19.829 1.325 9.307 1.00 94.44 92 SER A C 1
ATOM 685 O O . SER A 1 92 ? -19.994 2.496 8.971 1.00 94.44 92 SER A O 1
ATOM 687 N N . ASN A 1 93 ? -20.574 0.733 10.240 1.00 93.94 93 ASN A N 1
ATOM 688 C CA . ASN A 1 93 ? -21.627 1.422 10.988 1.00 93.94 93 ASN A CA 1
ATOM 689 C C . ASN A 1 93 ? -21.065 2.411 12.026 1.00 93.94 93 ASN A C 1
ATOM 691 O O . ASN A 1 93 ? -21.793 3.258 12.540 1.00 93.94 93 ASN A O 1
ATOM 695 N N . LYS A 1 94 ? -19.777 2.296 12.379 1.00 91.81 94 LYS A N 1
ATOM 696 C CA . LYS A 1 94 ? -19.122 3.148 13.378 1.00 91.81 94 LYS A CA 1
ATOM 697 C C . LYS A 1 94 ? -17.709 3.518 12.946 1.00 91.81 94 LYS A C 1
ATOM 699 O O . LYS A 1 94 ? -16.870 2.650 12.718 1.00 91.81 94 LYS A O 1
ATOM 704 N N . ILE A 1 95 ? -17.427 4.817 12.912 1.00 93.56 95 ILE A N 1
ATOM 705 C CA . ILE A 1 95 ? -16.117 5.354 12.532 1.00 93.56 95 ILE A CA 1
ATOM 706 C C . ILE A 1 95 ? -15.486 6.052 13.734 1.00 93.56 95 ILE A C 1
ATOM 708 O O . ILE A 1 95 ? -16.086 6.942 14.341 1.00 93.56 95 ILE A O 1
ATOM 712 N N . VAL A 1 96 ? -14.248 5.679 14.067 1.00 92.12 96 VAL A N 1
ATOM 713 C CA . VAL A 1 96 ? -13.471 6.373 15.104 1.00 92.12 96 VAL A CA 1
ATOM 714 C C . VAL A 1 96 ? -13.020 7.741 14.581 1.00 92.12 96 VAL A C 1
ATOM 716 O O . VAL A 1 96 ? -12.327 7.861 13.564 1.00 92.12 96 VAL A O 1
ATOM 719 N N . THR A 1 97 ? -13.413 8.810 15.272 1.00 93.12 97 THR A N 1
ATOM 720 C CA . THR A 1 97 ? -13.028 10.178 14.895 1.00 93.12 97 THR A CA 1
ATOM 721 C C . THR A 1 97 ? -11.742 10.607 15.604 1.00 93.12 97 THR A C 1
ATOM 723 O O . THR A 1 97 ? -11.345 10.018 16.601 1.00 93.12 97 THR A O 1
ATOM 726 N N . ARG A 1 98 ? -11.077 11.651 15.089 1.00 94.19 98 ARG A N 1
ATOM 727 C CA . ARG A 1 98 ? -9.935 12.286 15.777 1.00 94.19 98 ARG A CA 1
ATOM 728 C C . ARG A 1 98 ? -10.377 13.263 16.881 1.00 94.19 98 ARG A C 1
ATOM 730 O O . ARG A 1 98 ? -9.534 13.919 17.478 1.00 94.19 98 ARG A O 1
ATOM 737 N N . LYS A 1 99 ? -11.686 13.419 17.098 1.00 93.50 99 LYS A N 1
ATOM 738 C CA . LYS A 1 99 ? -12.279 14.357 18.055 1.00 93.50 99 LYS A CA 1
ATOM 739 C C . LYS A 1 99 ? -12.788 13.600 19.281 1.00 93.50 99 LYS A C 1
ATOM 741 O O . LYS A 1 99 ? -13.052 12.403 19.209 1.00 93.50 99 LYS A O 1
ATOM 746 N N . GLY A 1 100 ? -12.993 14.330 20.375 1.00 91.75 100 GLY A N 1
ATOM 747 C CA . GLY A 1 100 ? -13.657 13.807 21.572 1.00 91.75 100 GLY A CA 1
ATOM 748 C C . GLY A 1 100 ? -12.726 13.294 22.669 1.00 91.75 100 GLY A C 1
ATOM 749 O O . GLY A 1 100 ? -13.232 12.744 23.641 1.00 91.75 100 GLY A O 1
ATOM 750 N N . SER A 1 101 ? -11.409 13.500 22.548 1.00 94.81 101 SER A N 1
ATOM 751 C CA . SER A 1 101 ? -10.478 13.292 23.662 1.00 94.81 101 SER A CA 1
ATOM 752 C C . SER A 1 101 ? -10.765 14.277 24.796 1.00 94.81 101 SER A C 1
ATOM 754 O O . SER A 1 101 ? -11.004 15.463 24.541 1.00 94.81 101 SER A O 1
ATOM 756 N N . LYS A 1 102 ? -10.705 13.811 26.039 1.00 96.50 102 LYS A N 1
ATOM 757 C CA . LYS A 1 102 ? -10.983 14.582 27.253 1.00 96.50 102 LYS A CA 1
ATOM 758 C C . LYS A 1 102 ? -9.761 14.632 28.165 1.00 96.50 102 LYS A C 1
ATOM 760 O O . LYS A 1 102 ? -8.848 13.813 28.084 1.00 96.50 102 LYS A O 1
ATOM 765 N N . LYS A 1 103 ? -9.744 15.616 29.068 1.00 96.75 103 LYS A N 1
ATOM 766 C CA . LYS A 1 103 ? -8.739 15.675 30.135 1.00 96.75 103 LYS A CA 1
ATOM 767 C C . LYS A 1 103 ? -8.846 14.407 30.989 1.00 96.75 103 LYS A C 1
ATOM 769 O O . LYS A 1 103 ? -9.936 14.075 31.443 1.00 96.75 103 LYS A O 1
ATOM 774 N N . GLY A 1 104 ? -7.714 13.746 31.216 1.00 96.81 104 GLY A N 1
ATOM 775 C CA . GLY A 1 104 ? -7.644 12.473 31.938 1.00 96.81 104 GLY A CA 1
ATOM 776 C C . GLY A 1 104 ? -7.593 11.238 31.034 1.00 96.81 104 GLY A C 1
ATOM 777 O O . GLY A 1 104 ? -7.304 10.157 31.538 1.00 96.81 104 GLY A O 1
ATOM 778 N N . ASP A 1 105 ? -7.801 11.383 29.719 1.00 96.56 105 ASP A N 1
ATOM 779 C CA . ASP A 1 105 ? -7.623 10.274 28.781 1.00 96.56 105 ASP A CA 1
ATOM 780 C C . ASP A 1 105 ? -6.149 9.855 28.684 1.00 96.56 105 ASP A C 1
ATOM 782 O O . ASP A 1 105 ? -5.232 10.682 28.680 1.00 96.56 105 ASP A O 1
ATOM 786 N N . LEU A 1 106 ? -5.929 8.547 28.561 1.00 96.31 106 LEU A N 1
ATOM 787 C CA . LEU A 1 106 ? -4.607 7.962 28.360 1.00 96.31 106 LEU A CA 1
ATOM 788 C C . LEU A 1 106 ? -4.232 7.948 26.874 1.00 96.31 106 LEU A C 1
ATOM 790 O O . LEU A 1 106 ? -5.065 7.688 26.003 1.00 96.31 106 LEU A O 1
ATOM 794 N N . ILE A 1 107 ? -2.948 8.167 26.588 1.00 93.94 107 ILE A N 1
ATOM 795 C CA . ILE A 1 107 ? -2.399 8.125 25.230 1.00 93.94 107 ILE A CA 1
ATOM 796 C C . ILE A 1 107 ? -1.673 6.796 25.027 1.00 93.94 107 ILE A C 1
ATOM 798 O O . ILE A 1 107 ? -0.731 6.473 25.748 1.00 93.94 107 ILE A O 1
ATOM 802 N N . PHE A 1 108 ? -2.086 6.049 24.003 1.00 92.19 108 PHE A N 1
ATOM 803 C CA . PHE A 1 108 ? -1.497 4.762 23.644 1.00 92.19 108 PHE A CA 1
ATOM 804 C C . PHE A 1 108 ? -0.845 4.798 22.267 1.00 92.19 108 PHE A C 1
ATOM 806 O O . PHE A 1 108 ? -1.241 5.555 21.381 1.00 92.19 108 PHE A O 1
ATOM 813 N N . THR A 1 109 ? 0.144 3.927 22.075 1.00 90.88 109 THR A N 1
ATOM 814 C CA . THR A 1 109 ? 0.855 3.757 20.806 1.00 90.88 109 THR A CA 1
ATOM 815 C C . THR A 1 109 ? 1.029 2.265 20.527 1.00 90.88 109 THR A C 1
ATOM 817 O O . THR A 1 109 ? 1.161 1.459 21.445 1.00 90.88 109 THR A O 1
ATOM 820 N N . THR A 1 110 ? 0.987 1.858 19.257 1.00 84.06 110 THR A N 1
ATOM 821 C CA . THR A 1 110 ? 1.012 0.431 18.871 1.00 84.06 110 THR A CA 1
ATOM 822 C C . THR A 1 110 ? 2.425 -0.132 18.677 1.00 84.06 110 THR A C 1
ATOM 824 O O . THR A 1 110 ? 2.599 -1.297 18.293 1.00 84.06 110 THR A O 1
ATOM 827 N N . GLY A 1 111 ? 3.450 0.698 18.873 1.00 82.75 111 GLY A N 1
ATOM 828 C CA . GLY A 1 111 ? 4.844 0.339 18.664 1.00 82.75 111 GLY A CA 1
ATOM 829 C C . GLY A 1 111 ? 5.799 1.532 18.754 1.00 82.75 111 GLY A C 1
ATOM 830 O O . GLY A 1 111 ? 5.359 2.667 18.919 1.00 82.75 111 GLY A O 1
ATOM 831 N N . PRO A 1 112 ? 7.109 1.264 18.639 1.00 83.88 112 PRO A N 1
ATOM 832 C CA . PRO A 1 112 ? 8.151 2.282 18.711 1.00 83.88 112 PRO A CA 1
ATOM 833 C C . PRO A 1 112 ? 8.142 3.213 17.491 1.00 83.88 112 PRO A C 1
ATOM 835 O O . PRO A 1 112 ? 7.816 2.807 16.374 1.00 83.88 112 PRO A O 1
ATOM 838 N N . PHE A 1 113 ? 8.572 4.454 17.708 1.00 86.00 113 PHE A N 1
ATOM 839 C CA . PHE A 1 113 ? 8.716 5.476 16.672 1.00 86.00 113 PHE A CA 1
ATOM 840 C C . PHE A 1 113 ? 10.145 5.526 16.109 1.00 86.00 113 PHE A C 1
ATOM 842 O O . PHE A 1 113 ? 11.085 4.987 16.689 1.00 86.00 113 PHE A O 1
ATOM 849 N N . GLY A 1 114 ? 10.320 6.193 14.964 1.00 85.31 114 GLY A N 1
ATOM 850 C CA . GLY A 1 114 ? 11.640 6.533 14.413 1.00 85.31 114 GLY A CA 1
ATOM 851 C C . GLY A 1 114 ? 12.276 5.500 13.475 1.00 85.31 114 GLY A C 1
ATOM 852 O O . GLY A 1 114 ? 13.179 5.859 12.722 1.00 85.31 114 GLY A O 1
ATOM 853 N N . TYR A 1 115 ? 11.785 4.256 13.419 1.00 84.25 115 TYR A N 1
ATOM 854 C CA . TYR A 1 115 ? 12.367 3.220 12.547 1.00 84.25 115 TYR A CA 1
ATOM 855 C C . TYR A 1 115 ? 12.346 3.587 11.063 1.00 84.25 115 TYR A C 1
ATOM 857 O O . TYR A 1 115 ? 13.357 3.415 10.389 1.00 84.25 115 TYR A O 1
ATOM 865 N N . THR A 1 116 ? 11.252 4.161 10.558 1.00 84.00 116 THR A N 1
ATOM 866 C CA . THR A 1 116 ? 11.179 4.592 9.154 1.00 84.00 116 THR A CA 1
ATOM 867 C C . THR A 1 116 ? 12.214 5.668 8.824 1.00 84.00 116 THR A C 1
ATOM 869 O O . THR A 1 116 ? 12.814 5.620 7.757 1.00 84.00 116 THR A O 1
ATOM 872 N N . SER A 1 117 ? 12.453 6.613 9.742 1.00 85.75 117 SER A N 1
ATOM 873 C CA . SER A 1 117 ? 13.436 7.689 9.550 1.00 85.75 117 SER A CA 1
ATOM 874 C C . SER A 1 117 ? 14.858 7.131 9.485 1.00 85.75 117 SER A C 1
ATOM 876 O O . SER A 1 117 ? 15.591 7.384 8.530 1.00 85.75 117 SER A O 1
ATOM 878 N N . ILE A 1 118 ? 15.219 6.271 10.442 1.00 84.94 118 ILE A N 1
ATOM 879 C CA . ILE A 1 118 ? 16.539 5.631 10.468 1.00 84.94 118 ILE A CA 1
ATOM 880 C C . ILE A 1 118 ? 16.729 4.747 9.228 1.00 84.94 118 ILE A C 1
ATOM 882 O O . ILE A 1 118 ? 17.783 4.790 8.595 1.00 84.94 118 ILE A O 1
ATOM 886 N N . GLY A 1 119 ? 15.712 3.968 8.850 1.00 83.19 119 GLY A N 1
ATOM 887 C CA . GLY A 1 119 ? 15.771 3.091 7.682 1.00 83.19 119 GLY A CA 1
ATOM 888 C C . GLY A 1 119 ? 15.875 3.856 6.366 1.00 83.19 119 GLY A C 1
ATOM 889 O O . GLY A 1 119 ? 16.639 3.446 5.494 1.00 83.19 119 GLY A O 1
ATOM 890 N N . LEU A 1 120 ? 15.199 5.000 6.244 1.00 85.94 120 LEU A N 1
ATOM 891 C CA . LEU A 1 120 ? 15.383 5.907 5.114 1.00 85.94 120 LEU A CA 1
ATOM 892 C C . LEU A 1 120 ? 16.819 6.442 5.071 1.00 85.94 120 LEU A C 1
ATOM 894 O O . LEU A 1 120 ? 17.449 6.369 4.020 1.00 85.94 120 LEU A O 1
ATOM 898 N N . GLY A 1 121 ? 17.369 6.888 6.205 1.00 84.75 121 GLY A N 1
ATOM 899 C CA . GLY A 1 121 ? 18.767 7.324 6.293 1.00 84.75 121 GLY A CA 1
ATOM 900 C C . GLY A 1 121 ? 19.753 6.237 5.851 1.00 84.75 121 GLY A C 1
ATOM 901 O O . GLY A 1 121 ? 20.671 6.495 5.080 1.00 84.75 121 GLY A O 1
ATOM 902 N N . ILE A 1 122 ? 19.535 4.982 6.249 1.00 83.12 122 ILE A N 1
ATOM 903 C CA . ILE A 1 122 ? 20.365 3.854 5.794 1.00 83.12 122 ILE A CA 1
ATOM 904 C C . ILE A 1 122 ? 20.239 3.641 4.277 1.00 83.12 122 ILE A C 1
ATOM 906 O O . ILE A 1 122 ? 21.250 3.475 3.592 1.00 83.12 122 ILE A O 1
ATOM 910 N N . LEU A 1 123 ? 19.020 3.673 3.726 1.00 82.00 123 LEU A N 1
ATOM 911 C CA . LEU A 1 123 ? 18.791 3.521 2.283 1.00 82.00 123 LEU A CA 1
ATOM 912 C C . LEU A 1 123 ? 19.495 4.622 1.476 1.00 82.00 123 LEU A C 1
ATOM 914 O O . LEU A 1 123 ? 20.097 4.331 0.439 1.00 82.00 123 LEU A O 1
ATOM 918 N N . LEU A 1 124 ? 19.488 5.853 1.985 1.00 85.25 124 LEU A N 1
ATOM 919 C CA . LEU A 1 124 ? 20.157 7.008 1.383 1.00 85.25 124 LEU A CA 1
ATOM 920 C C . LEU A 1 124 ? 21.680 7.033 1.614 1.00 85.25 124 LEU A C 1
ATOM 922 O O . LEU A 1 124 ? 22.360 7.877 1.043 1.00 85.25 124 LEU A O 1
ATOM 926 N N . GLY A 1 125 ? 22.241 6.088 2.379 1.00 78.19 125 GLY A N 1
ATOM 927 C CA . GLY A 1 125 ? 23.687 5.978 2.614 1.00 78.19 125 GLY A CA 1
ATOM 928 C C . GLY A 1 125 ? 24.215 6.825 3.776 1.00 78.19 125 GLY A C 1
ATOM 929 O O . GLY A 1 125 ? 25.421 6.989 3.910 1.00 78.19 125 GLY A O 1
ATOM 930 N N . SER A 1 126 ? 23.337 7.337 4.639 1.00 64.06 126 SER A N 1
ATOM 931 C CA . SER A 1 126 ? 23.679 8.221 5.760 1.00 64.06 126 SER A CA 1
ATOM 932 C C . SER A 1 126 ? 24.244 7.493 6.990 1.00 64.06 126 SER A C 1
ATOM 934 O O . SER A 1 126 ? 24.629 8.153 7.947 1.00 64.06 126 SER A O 1
ATOM 936 N N . ASN A 1 127 ? 24.263 6.151 7.021 1.00 60.06 127 ASN A N 1
ATOM 937 C CA . ASN A 1 127 ? 24.697 5.369 8.187 1.00 60.06 127 ASN A CA 1
ATOM 938 C C . ASN A 1 127 ? 25.324 4.019 7.788 1.00 60.06 127 ASN A C 1
ATOM 940 O O . ASN A 1 127 ? 24.621 3.119 7.334 1.00 60.06 127 ASN A O 1
ATOM 944 N N . ASN A 1 128 ? 26.633 3.860 8.032 1.00 55.06 128 ASN A N 1
ATOM 945 C CA . ASN A 1 128 ? 27.429 2.664 7.690 1.00 55.06 128 ASN A CA 1
ATOM 946 C C . ASN A 1 128 ? 27.595 1.646 8.833 1.00 55.06 128 ASN A C 1
ATOM 948 O O . ASN A 1 128 ? 28.376 0.701 8.721 1.00 55.06 128 ASN A O 1
ATOM 952 N N . LYS A 1 129 ? 26.907 1.812 9.966 1.00 56.78 129 LYS A N 1
ATOM 953 C CA . LYS A 1 129 ? 27.013 0.829 11.053 1.00 56.78 129 LYS A CA 1
ATOM 954 C C . LYS A 1 129 ? 26.157 -0.385 10.703 1.00 56.78 129 LYS A C 1
ATOM 956 O O . LYS A 1 129 ? 25.041 -0.230 10.235 1.00 56.78 129 LYS A O 1
ATOM 961 N N . THR A 1 130 ? 26.673 -1.594 10.902 1.00 54.62 130 THR A N 1
ATOM 962 C CA . THR A 1 130 ? 25.953 -2.839 10.596 1.00 54.62 130 THR A CA 1
ATOM 963 C C . THR A 1 130 ? 25.729 -3.591 11.899 1.00 54.62 130 THR A C 1
ATOM 965 O O . THR A 1 130 ? 26.657 -4.152 12.466 1.00 54.62 130 THR A O 1
ATOM 968 N N . SER A 1 131 ? 24.496 -3.583 12.401 1.00 62.44 131 SER A N 1
ATOM 969 C CA . SER A 1 131 ? 24.082 -4.398 13.548 1.00 62.44 131 SER A CA 1
ATOM 970 C C . SER A 1 131 ? 22.771 -5.121 13.234 1.00 62.44 131 SER A C 1
ATOM 972 O O . SER A 1 131 ? 22.026 -4.725 12.335 1.00 62.44 131 SER A O 1
ATOM 974 N N . ASN A 1 132 ? 22.442 -6.181 13.979 1.00 60.88 132 ASN A N 1
ATOM 975 C CA . ASN A 1 132 ? 21.164 -6.898 13.832 1.00 60.88 132 ASN A CA 1
ATOM 976 C C . ASN A 1 132 ? 19.931 -5.980 13.995 1.00 60.88 132 ASN A C 1
ATOM 978 O O . ASN A 1 132 ? 18.872 -6.251 13.427 1.00 60.88 132 ASN A O 1
ATOM 982 N N . PHE A 1 133 ? 20.081 -4.860 14.706 1.00 62.88 133 PHE A N 1
ATOM 983 C CA . PHE A 1 133 ? 19.071 -3.808 14.830 1.00 62.88 133 PHE A CA 1
ATOM 984 C C . PHE A 1 133 ? 18.764 -3.135 13.483 1.00 62.88 133 PHE A C 1
ATOM 986 O O . PHE A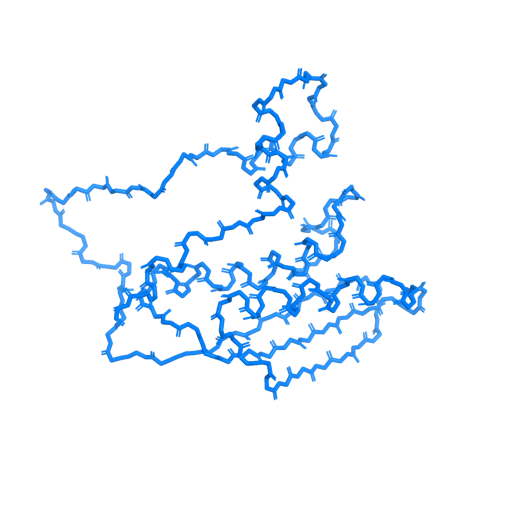 1 133 ? 17.608 -2.878 13.154 1.00 62.88 133 PHE A O 1
ATOM 993 N N . ILE A 1 134 ? 19.781 -2.950 12.643 1.00 62.88 134 ILE A N 1
ATOM 994 C CA . ILE A 1 134 ? 19.657 -2.304 11.334 1.00 62.88 134 ILE A CA 1
ATOM 995 C C . ILE A 1 134 ? 18.945 -3.200 10.319 1.00 62.88 134 ILE A C 1
ATOM 997 O O . ILE A 1 134 ? 18.138 -2.706 9.537 1.00 62.88 134 ILE A O 1
ATOM 1001 N N . LYS A 1 135 ? 19.102 -4.529 10.407 1.00 62.59 135 LYS A N 1
ATOM 1002 C CA . LYS A 1 135 ? 18.283 -5.469 9.616 1.00 62.59 135 LYS A CA 1
ATOM 1003 C C . LYS A 1 135 ? 16.786 -5.343 9.936 1.00 62.59 135 LYS A C 1
ATOM 1005 O O . LYS A 1 135 ? 15.978 -5.316 9.008 1.00 62.59 135 LYS A O 1
ATOM 1010 N N . LYS A 1 136 ? 16.411 -5.216 11.218 1.00 62.91 136 LYS A N 1
ATOM 1011 C CA . LYS A 1 136 ? 15.012 -4.965 11.632 1.00 62.91 136 LYS A CA 1
ATOM 1012 C C . LYS A 1 136 ? 14.492 -3.614 11.123 1.00 62.91 136 LYS A C 1
ATOM 1014 O O . LYS A 1 136 ? 13.344 -3.518 10.701 1.00 62.91 136 LYS A O 1
ATOM 1019 N N . ILE A 1 137 ? 15.337 -2.587 11.111 1.00 61.38 137 ILE A N 1
ATOM 1020 C CA . ILE A 1 137 ? 14.975 -1.241 10.648 1.00 61.38 137 ILE A CA 1
ATOM 1021 C C . ILE A 1 137 ? 14.799 -1.182 9.126 1.00 61.38 137 ILE A C 1
ATOM 1023 O O . ILE A 1 137 ? 13.787 -0.675 8.648 1.00 61.38 137 ILE A O 1
ATOM 1027 N N . CYS A 1 138 ? 15.715 -1.765 8.351 1.00 57.22 138 CYS A N 1
ATOM 1028 C CA . CYS A 1 138 ? 15.579 -1.847 6.894 1.00 57.22 138 CYS A CA 1
ATOM 1029 C C . CYS A 1 138 ? 14.324 -2.631 6.484 1.00 57.22 138 CYS A C 1
ATOM 1031 O O . CYS A 1 138 ? 13.668 -2.287 5.499 1.00 57.22 138 CYS A O 1
ATOM 1033 N N . GLN A 1 139 ? 13.938 -3.649 7.264 1.00 61.72 139 GLN A N 1
ATOM 1034 C CA . GLN A 1 139 ? 12.658 -4.333 7.079 1.00 61.72 139 GLN A CA 1
ATOM 1035 C C . GLN A 1 139 ? 11.458 -3.407 7.306 1.00 61.72 139 GLN A C 1
ATOM 1037 O O . GLN A 1 139 ? 10.485 -3.545 6.584 1.00 61.72 139 GLN A O 1
ATOM 1042 N N . SER A 1 140 ? 11.505 -2.429 8.212 1.00 60.16 140 SER A N 1
ATOM 1043 C CA . SER A 1 140 ? 10.396 -1.478 8.396 1.00 60.16 140 SER A CA 1
ATOM 1044 C C . SER A 1 140 ? 10.152 -0.608 7.151 1.00 60.16 140 SER A C 1
ATOM 1046 O O . SER A 1 140 ? 8.998 -0.373 6.781 1.00 60.16 140 SER A O 1
ATOM 1048 N N . CYS A 1 141 ? 11.223 -0.196 6.463 1.00 56.56 141 CYS A N 1
ATOM 1049 C CA . CYS A 1 141 ? 11.139 0.580 5.223 1.00 56.56 141 CYS A CA 1
ATOM 1050 C C . CYS A 1 141 ? 10.749 -0.266 4.000 1.00 56.56 141 CYS A C 1
ATOM 1052 O O . CYS A 1 141 ? 9.931 0.182 3.203 1.00 56.56 141 CYS A O 1
ATOM 1054 N N . ASN A 1 142 ? 11.301 -1.479 3.856 1.00 50.94 142 ASN A N 1
ATOM 1055 C CA . ASN A 1 142 ? 11.090 -2.335 2.672 1.00 50.94 142 ASN A CA 1
ATOM 1056 C C . ASN A 1 142 ? 9.923 -3.326 2.813 1.00 50.94 142 ASN A C 1
ATOM 1058 O O . ASN A 1 142 ? 9.355 -3.790 1.830 1.00 50.94 142 ASN A O 1
ATOM 1062 N N . LYS A 1 143 ? 9.558 -3.683 4.038 1.00 55.47 143 LYS A N 1
ATOM 1063 C CA . LYS A 1 143 ? 8.414 -4.526 4.386 1.00 55.47 143 LYS A CA 1
ATOM 1064 C C . LYS A 1 143 ? 7.604 -3.785 5.434 1.00 55.47 143 LYS A C 1
ATOM 1066 O O . LYS A 1 143 ? 7.483 -4.244 6.567 1.00 55.47 143 LYS A O 1
ATOM 1071 N N . SER A 1 144 ? 7.046 -2.631 5.065 1.00 55.91 144 SER A N 1
ATOM 1072 C CA . SER A 1 144 ? 6.032 -2.015 5.913 1.00 55.91 144 SER A CA 1
ATOM 1073 C C . SER A 1 144 ? 4.976 -3.083 6.211 1.00 55.91 144 SER A C 1
ATOM 1075 O O . SER A 1 144 ? 4.437 -3.725 5.308 1.00 55.91 144 SER A O 1
ATOM 1077 N N . THR A 1 145 ? 4.787 -3.376 7.488 1.00 54.78 145 THR A N 1
ATOM 1078 C CA . THR A 1 145 ? 3.740 -4.258 7.990 1.00 54.78 145 THR A CA 1
ATOM 1079 C C . THR A 1 145 ? 2.841 -3.364 8.809 1.00 54.78 145 THR A C 1
ATOM 1081 O O . THR A 1 145 ? 3.266 -2.890 9.868 1.00 54.78 145 THR A O 1
ATOM 1084 N N . SER A 1 146 ? 1.620 -3.103 8.354 1.00 54.09 146 SER A N 1
ATOM 1085 C CA . SER A 1 146 ? 0.645 -2.584 9.296 1.00 54.09 146 SER A CA 1
ATOM 1086 C C . SER A 1 146 ? 0.253 -3.764 10.186 1.00 54.09 146 SER A C 1
ATOM 1088 O O . SER A 1 146 ? -0.159 -4.825 9.723 1.00 54.09 146 SER A O 1
ATOM 1090 N N . LYS A 1 147 ? 0.348 -3.609 11.510 1.00 58.28 147 LYS A N 1
ATOM 1091 C CA . LYS A 1 147 ? -0.272 -4.570 12.446 1.00 58.28 147 LYS A CA 1
ATOM 1092 C C . LYS A 1 147 ? -1.814 -4.509 12.381 1.00 58.28 147 LYS A C 1
ATOM 1094 O O . LYS A 1 147 ? -2.491 -5.063 13.241 1.00 58.28 147 LYS A O 1
ATOM 1099 N N . ALA A 1 148 ? -2.363 -3.846 11.355 1.00 56.84 148 ALA A N 1
ATOM 1100 C CA . ALA A 1 148 ? -3.771 -3.578 11.101 1.00 56.84 148 ALA A CA 1
ATOM 1101 C C . ALA A 1 148 ? -4.624 -4.850 11.079 1.00 56.84 148 ALA A C 1
ATOM 1103 O O . ALA A 1 148 ? -5.763 -4.813 11.519 1.00 56.84 148 ALA A O 1
ATOM 1104 N N . LYS A 1 149 ? -4.061 -6.003 10.686 1.00 56.81 149 LYS A N 1
ATOM 1105 C CA . LYS A 1 149 ? -4.772 -7.292 10.743 1.00 56.81 149 LYS A CA 1
ATOM 1106 C C . LYS A 1 149 ? -5.384 -7.607 12.104 1.00 56.81 149 LYS A C 1
ATOM 1108 O O . LYS A 1 149 ? -6.455 -8.193 12.155 1.00 56.81 149 LYS A O 1
ATOM 1113 N N . ILE A 1 150 ? -4.712 -7.233 13.193 1.00 56.47 150 ILE A N 1
ATOM 1114 C CA . ILE A 1 150 ? -5.221 -7.459 14.553 1.00 56.47 150 ILE A CA 1
ATOM 1115 C C . ILE A 1 150 ? -6.504 -6.649 14.785 1.00 56.47 150 ILE A C 1
ATOM 1117 O O . ILE A 1 150 ? -7.409 -7.109 15.466 1.00 56.47 150 ILE A O 1
ATOM 1121 N N . TRP A 1 151 ? -6.609 -5.478 14.163 1.00 57.31 151 TRP A N 1
ATOM 1122 C CA . TRP A 1 151 ? -7.731 -4.554 14.312 1.00 57.31 151 TRP A CA 1
ATOM 1123 C C . TRP A 1 151 ? -8.958 -4.953 13.488 1.00 57.31 151 TRP A C 1
ATOM 1125 O O . TRP A 1 151 ? -10.055 -4.487 13.780 1.00 57.31 151 TRP A O 1
ATOM 1135 N N . PHE A 1 152 ? -8.782 -5.821 12.487 1.00 59.78 152 PHE A N 1
ATOM 1136 C CA . PHE A 1 152 ? -9.860 -6.301 11.616 1.00 59.78 152 PHE A CA 1
ATOM 1137 C C . PHE A 1 152 ? -10.383 -7.693 11.989 1.00 59.78 152 PHE A C 1
ATOM 1139 O O . PHE A 1 152 ? -11.354 -8.151 11.395 1.00 59.78 152 PHE A O 1
ATOM 1146 N N . LYS A 1 153 ? -9.753 -8.376 12.954 1.00 55.88 153 LYS A N 1
ATOM 1147 C CA . LYS A 1 153 ? -10.256 -9.626 13.535 1.00 55.88 153 LYS A CA 1
ATOM 1148 C C . LYS A 1 153 ? -11.233 -9.294 14.665 1.00 55.88 153 LYS A C 1
ATOM 1150 O O . LYS A 1 153 ? -10.842 -9.272 15.830 1.00 55.88 153 LYS A O 1
ATOM 1155 N N . LYS A 1 154 ? -12.474 -8.985 14.313 1.00 47.44 154 LYS A N 1
ATOM 1156 C CA . LYS A 1 154 ? -13.613 -8.989 15.233 1.00 47.44 154 LYS A CA 1
ATOM 1157 C C . LYS A 1 154 ? -14.692 -9.891 14.674 1.00 47.44 154 LYS A C 1
ATOM 1159 O O . LYS A 1 154 ? -14.827 -9.899 13.432 1.00 47.44 154 LYS A O 1
#

Foldseek 3Di:
DWCVPQNQPQAQLLLVLLVLLVVQLVVCLLFLFQWAEKEKEKEAEPPDDPVSVVSNVNSNVVNCVVSNYHYPYYYYHYDDGIDIDMDIDTDDPGTDDPDDDDPPDDDDDPDDDDLLVVLVCVSVVNDDDDDPVNVVSVCCSRVVDDPSVVSNPD

Secondary structure (DSSP, 8-state):
-BHHHH--TTS-HHHHHHHHHHHHHHHHHHHT----EEEEEEEE-TT--HHHHHHHHHHHHHHHHHTT-EEEEEEEEE-SS-EEEEEEE---S----S----TTPPP--SS-SSHHHHHHHHHTT------HHHHHHHHHHHS---TTHHHH--